Protein AF-A0A9C6TN41-F1 (afdb_monomer_lite)

Structure (mmCIF, N/CA/C/O backbone):
data_AF-A0A9C6TN41-F1
#
_entry.id   AF-A0A9C6TN41-F1
#
loop_
_atom_site.group_PDB
_atom_site.id
_atom_site.type_symbol
_atom_site.label_atom_id
_atom_site.label_alt_id
_atom_site.label_comp_id
_atom_site.label_asym_id
_atom_site.label_entity_id
_atom_site.label_seq_id
_atom_site.pdbx_PDB_ins_code
_atom_site.Cartn_x
_atom_site.Cartn_y
_atom_site.Cartn_z
_atom_site.occupancy
_atom_site.B_iso_or_equiv
_atom_site.auth_seq_id
_atom_site.auth_comp_id
_atom_site.auth_asym_id
_atom_site.auth_atom_id
_atom_site.pdbx_PDB_model_num
ATOM 1 N N . MET A 1 1 ? 11.529 36.919 5.080 1.00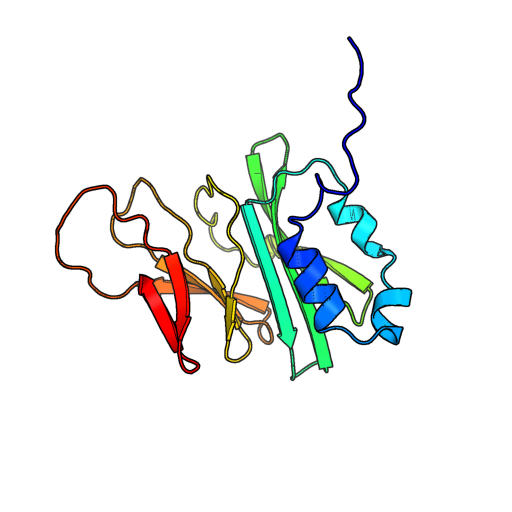 34.00 1 MET A N 1
ATOM 2 C CA . MET A 1 1 ? 11.191 35.914 4.049 1.00 34.00 1 MET A CA 1
ATOM 3 C C . MET A 1 1 ? 9.942 35.179 4.499 1.00 34.00 1 MET A C 1
ATOM 5 O O . MET A 1 1 ? 9.957 34.542 5.545 1.00 34.00 1 MET A O 1
ATOM 9 N N . GLU A 1 2 ? 8.845 35.388 3.779 1.00 31.34 2 GLU A N 1
ATOM 10 C CA . GLU A 1 2 ? 7.493 34.953 4.134 1.00 31.34 2 GLU A CA 1
ATOM 11 C C . GLU A 1 2 ? 7.351 33.425 4.089 1.00 31.34 2 GLU A C 1
ATOM 13 O O . GLU A 1 2 ? 7.720 32.771 3.111 1.00 31.34 2 GLU A O 1
ATOM 18 N N . LYS A 1 3 ? 6.789 32.840 5.153 1.00 37.97 3 LYS A N 1
ATOM 19 C CA . LYS A 1 3 ? 6.344 31.443 5.156 1.00 37.97 3 LYS A CA 1
ATOM 20 C C . LYS A 1 3 ? 5.061 31.359 4.336 1.00 37.97 3 LYS A C 1
ATOM 22 O O . LYS A 1 3 ? 3.983 31.655 4.840 1.00 37.97 3 LYS A O 1
ATOM 27 N N . LYS A 1 4 ? 5.182 30.950 3.073 1.00 35.56 4 LYS A N 1
ATOM 28 C CA . LYS A 1 4 ? 4.035 30.617 2.222 1.00 35.56 4 LYS A CA 1
ATOM 29 C C . LYS A 1 4 ? 3.264 29.467 2.878 1.00 35.56 4 LYS A C 1
ATOM 31 O O . LYS A 1 4 ? 3.784 28.358 3.004 1.00 35.56 4 LYS A O 1
ATOM 36 N N . GLN A 1 5 ? 2.061 29.762 3.356 1.00 38.69 5 GLN A N 1
ATOM 37 C CA . GLN A 1 5 ? 1.175 28.803 4.002 1.00 38.69 5 GLN A CA 1
ATOM 38 C C . GLN A 1 5 ? 0.710 27.799 2.943 1.00 38.69 5 GLN A C 1
ATOM 40 O O . GLN A 1 5 ? -0.033 28.147 2.027 1.00 38.69 5 GLN A O 1
ATOM 45 N N . LYS A 1 6 ? 1.258 26.582 3.012 1.00 39.19 6 LYS A N 1
ATOM 46 C CA . LYS A 1 6 ? 0.929 25.481 2.103 1.00 39.19 6 LYS A CA 1
ATOM 47 C C . LYS A 1 6 ? -0.508 25.031 2.340 1.00 39.19 6 LYS A C 1
ATOM 49 O O . LYS A 1 6 ? -0.962 24.964 3.482 1.00 39.19 6 LYS A O 1
ATOM 54 N N . ASN A 1 7 ? -1.219 24.808 1.246 1.00 35.12 7 ASN A N 1
ATOM 55 C CA . ASN A 1 7 ? -2.655 24.585 1.231 1.00 35.12 7 ASN A CA 1
ATOM 56 C C . ASN A 1 7 ? -2.954 23.102 1.510 1.00 35.12 7 ASN A C 1
ATOM 58 O O . ASN A 1 7 ? -2.093 22.245 1.331 1.00 35.12 7 ASN A O 1
ATOM 62 N N . ILE A 1 8 ? -4.185 22.785 1.916 1.00 39.09 8 ILE A N 1
ATOM 63 C CA . ILE A 1 8 ? -4.660 21.420 2.238 1.00 39.09 8 ILE A CA 1
ATOM 64 C C . ILE A 1 8 ? -4.340 20.376 1.141 1.00 39.09 8 ILE A C 1
ATOM 66 O O . ILE A 1 8 ? -4.186 19.195 1.441 1.00 39.09 8 ILE A O 1
ATOM 70 N N . GLY A 1 9 ? -4.198 20.805 -0.118 1.00 40.34 9 GLY A N 1
ATOM 71 C CA . GLY A 1 9 ? -3.834 19.953 -1.258 1.00 40.34 9 GLY A CA 1
ATOM 72 C C . GLY A 1 9 ? -2.349 19.577 -1.379 1.00 40.34 9 GLY A C 1
ATOM 73 O O . GLY A 1 9 ? -2.014 18.772 -2.239 1.00 40.34 9 GLY A O 1
ATOM 74 N N . ASP A 1 10 ? -1.459 20.110 -0.535 1.00 45.00 10 ASP A N 1
ATOM 75 C CA . ASP A 1 10 ? 0.003 19.907 -0.637 1.00 45.00 10 ASP A CA 1
ATOM 76 C C . ASP A 1 10 ? 0.519 18.676 0.139 1.00 45.00 10 ASP A C 1
ATOM 78 O O . ASP A 1 10 ? 1.723 18.470 0.289 1.00 45.00 10 ASP A O 1
ATOM 82 N N . ILE A 1 11 ? -0.406 17.892 0.682 1.00 53.25 11 ILE A N 1
ATOM 83 C CA . ILE A 1 11 ? -0.203 16.967 1.805 1.00 53.25 11 ILE A CA 1
ATOM 84 C C . ILE A 1 11 ? -0.515 15.526 1.407 1.00 53.25 11 ILE A C 1
ATOM 86 O O . ILE A 1 11 ? 0.109 14.570 1.845 1.00 53.25 11 ILE A O 1
ATOM 90 N N . LEU A 1 12 ? -1.500 15.375 0.540 1.00 57.91 12 LEU A N 1
ATOM 91 C CA . LEU A 1 12 ? -1.949 14.117 0.000 1.00 57.91 12 LEU A CA 1
ATOM 92 C C . LEU A 1 12 ? -2.316 14.398 -1.443 1.00 57.91 12 LEU A C 1
ATOM 94 O O . LEU A 1 12 ? -3.080 15.337 -1.688 1.00 57.91 12 LEU A O 1
ATOM 98 N N . PRO A 1 13 ? -1.820 13.611 -2.398 1.00 65.69 13 PRO A N 1
ATOM 99 C CA . PRO A 1 13 ? -2.253 13.784 -3.763 1.00 65.69 13 PRO A CA 1
ATOM 100 C C . PRO A 1 13 ? -3.764 13.517 -3.828 1.00 65.69 13 PRO A C 1
ATOM 102 O O . PRO A 1 13 ? -4.320 12.625 -3.177 1.00 65.69 13 PRO A O 1
ATOM 105 N N . HIS A 1 14 ? -4.447 14.429 -4.515 1.00 66.19 14 HIS A N 1
ATOM 106 C CA . HIS A 1 14 ? -5.900 14.582 -4.512 1.00 66.19 14 HIS A CA 1
ATOM 107 C C . HIS A 1 14 ? -6.643 13.289 -4.887 1.00 66.19 14 HIS A C 1
ATOM 109 O O . HIS A 1 14 ? -7.723 12.999 -4.375 1.00 66.19 14 HIS A O 1
ATOM 115 N N . ASP A 1 15 ? -6.036 12.479 -5.746 1.00 69.38 15 ASP A N 1
ATOM 116 C CA . ASP A 1 15 ? -6.528 11.178 -6.176 1.00 69.38 15 ASP A CA 1
ATOM 117 C C . ASP A 1 15 ? -6.623 10.163 -5.025 1.00 69.38 15 ASP A C 1
ATOM 119 O O . ASP A 1 15 ? -7.592 9.403 -4.968 1.00 69.38 15 ASP A O 1
ATOM 123 N N . LEU A 1 16 ? -5.682 10.170 -4.074 1.00 73.12 16 LEU A N 1
ATOM 124 C CA . LEU A 1 16 ? -5.732 9.289 -2.907 1.00 73.12 16 LEU A CA 1
ATOM 125 C C . LEU A 1 16 ? -6.864 9.694 -1.959 1.00 73.12 16 LEU A C 1
ATOM 127 O O . LEU A 1 16 ? -7.618 8.830 -1.509 1.00 73.12 16 LEU A O 1
ATOM 131 N N . ILE A 1 17 ? -7.036 10.998 -1.715 1.00 74.62 17 ILE A N 1
ATOM 132 C CA . ILE A 1 17 ? -8.162 11.515 -0.919 1.00 74.62 17 ILE A CA 1
ATOM 133 C C . ILE A 1 17 ? -9.478 11.095 -1.570 1.00 74.62 17 ILE A C 1
ATOM 135 O O . ILE A 1 17 ? -10.323 10.492 -0.912 1.00 74.62 17 ILE A O 1
ATOM 139 N N . HIS A 1 18 ? -9.633 11.338 -2.874 1.00 74.62 18 HIS A N 1
ATOM 140 C CA . HIS A 1 18 ? -10.828 10.938 -3.610 1.00 74.62 18 HIS A CA 1
ATOM 141 C C . HIS A 1 18 ? -11.092 9.432 -3.521 1.00 74.62 18 HIS A C 1
ATOM 143 O O . HIS A 1 18 ? -12.226 9.024 -3.276 1.00 74.62 18 HIS A O 1
ATOM 149 N N . ARG A 1 19 ? -10.064 8.587 -3.670 1.00 75.69 19 ARG A N 1
ATOM 150 C CA . ARG A 1 19 ? -10.206 7.125 -3.566 1.00 75.69 19 ARG A CA 1
ATOM 151 C C . ARG A 1 19 ? -10.644 6.673 -2.176 1.00 75.69 19 ARG A C 1
ATOM 153 O O . ARG A 1 19 ? -11.463 5.760 -2.089 1.00 75.69 19 ARG A O 1
ATOM 160 N N . ILE A 1 20 ? -10.126 7.299 -1.120 1.00 79.44 20 ILE A N 1
ATOM 161 C CA . ILE A 1 20 ? -10.538 7.025 0.261 1.00 79.44 20 ILE A CA 1
ATOM 162 C C . ILE A 1 20 ? -12.000 7.446 0.451 1.00 79.44 20 ILE A C 1
ATOM 164 O O . ILE A 1 20 ? -12.816 6.634 0.878 1.00 79.44 20 ILE A O 1
ATOM 168 N N . LEU A 1 21 ? -12.359 8.676 0.068 1.00 78.00 21 LEU A N 1
ATOM 169 C CA . LEU A 1 21 ? -13.715 9.209 0.239 1.00 78.00 21 LEU A CA 1
ATOM 170 C C . LEU A 1 21 ? -14.778 8.417 -0.538 1.00 78.00 21 LEU A C 1
ATOM 172 O O . LEU A 1 21 ? -15.891 8.256 -0.048 1.00 78.00 21 LEU A O 1
ATOM 176 N N . LEU A 1 22 ? -14.443 7.905 -1.726 1.00 80.25 22 LEU A N 1
ATOM 177 C CA . LEU A 1 22 ? -15.372 7.136 -2.562 1.00 80.25 22 LEU A CA 1
ATOM 178 C C . LEU A 1 22 ? -15.579 5.689 -2.096 1.00 80.25 22 LEU A C 1
ATOM 180 O O . LEU A 1 22 ? -16.594 5.087 -2.434 1.00 80.25 22 LEU A O 1
ATOM 184 N N . ARG A 1 23 ? -14.615 5.098 -1.380 1.00 78.00 23 ARG A N 1
ATOM 185 C CA . ARG A 1 23 ? -14.637 3.663 -1.033 1.00 78.00 23 ARG A CA 1
ATOM 186 C C . ARG A 1 23 ? -14.866 3.387 0.444 1.00 78.00 23 ARG A C 1
ATOM 188 O O . ARG A 1 23 ? -15.272 2.281 0.786 1.00 78.00 23 ARG A O 1
ATOM 195 N N . VAL A 1 24 ? -14.601 4.356 1.314 1.00 79.56 24 VAL A N 1
ATOM 196 C CA . VAL A 1 24 ? -14.746 4.191 2.760 1.00 79.56 24 VAL A CA 1
ATOM 197 C C . VAL A 1 24 ? -16.114 4.721 3.202 1.00 79.56 24 VAL A C 1
ATOM 199 O O . VAL A 1 24 ? -16.427 5.883 2.946 1.00 79.56 24 VAL A O 1
ATOM 202 N N . PRO A 1 25 ? -16.934 3.924 3.914 1.00 77.06 25 PRO A N 1
ATOM 203 C CA . PRO A 1 25 ? -18.204 4.396 4.458 1.00 77.06 25 PRO A CA 1
ATOM 204 C C . PRO A 1 25 ? -18.038 5.643 5.341 1.00 77.06 25 PRO A C 1
ATOM 206 O O . PRO A 1 25 ? -17.124 5.709 6.167 1.00 77.06 25 PRO A O 1
ATOM 209 N N . ALA A 1 26 ? -18.977 6.593 5.257 1.00 71.06 26 ALA A N 1
ATOM 210 C CA . ALA A 1 26 ? -18.921 7.867 5.991 1.00 71.06 26 ALA A CA 1
ATOM 211 C C . ALA A 1 26 ? -18.720 7.707 7.514 1.00 71.06 26 ALA A C 1
ATOM 213 O O . ALA A 1 26 ? -18.017 8.499 8.142 1.00 71.06 26 ALA A O 1
ATOM 214 N N . LYS A 1 27 ? -19.261 6.629 8.104 1.00 68.25 27 LYS A N 1
ATOM 215 C CA . LYS A 1 27 ? -19.078 6.272 9.524 1.00 68.25 27 LYS A CA 1
ATOM 216 C C . LYS A 1 27 ? -17.615 6.031 9.925 1.00 68.25 27 LYS A C 1
ATOM 218 O O . LYS A 1 27 ? -17.262 6.248 11.082 1.00 68.25 27 LYS A O 1
ATOM 223 N N . HIS A 1 28 ? -16.778 5.573 8.995 1.00 68.38 28 HIS A N 1
ATOM 224 C CA . HIS A 1 28 ? -15.345 5.369 9.211 1.00 68.38 28 HIS A CA 1
ATOM 225 C C . HIS A 1 28 ? -14.564 6.650 8.895 1.00 68.38 28 HIS A C 1
ATOM 227 O O . HIS A 1 28 ? -13.648 6.989 9.637 1.00 68.38 28 HIS A O 1
ATOM 233 N N . LEU A 1 29 ? -14.990 7.420 7.884 1.00 68.69 29 LEU A N 1
ATOM 234 C CA . LEU A 1 29 ? -14.402 8.725 7.549 1.00 68.69 29 LEU A CA 1
ATOM 235 C C . LEU A 1 29 ? -14.498 9.732 8.705 1.00 68.69 29 LEU A C 1
ATOM 237 O O . LEU A 1 29 ? -13.518 10.401 9.019 1.00 68.69 29 LEU A O 1
ATOM 241 N N . ALA A 1 30 ? -15.641 9.788 9.399 1.00 65.25 30 ALA A N 1
ATOM 242 C CA . ALA A 1 30 ? -15.858 10.689 10.537 1.00 65.25 30 ALA A CA 1
ATOM 243 C C . ALA A 1 30 ? -14.917 10.429 11.735 1.00 65.25 30 ALA A C 1
ATOM 245 O O . ALA A 1 30 ? -14.803 11.264 12.632 1.00 65.25 30 ALA A O 1
ATOM 246 N N . ARG A 1 31 ? -14.245 9.269 11.772 1.00 64.94 31 ARG A N 1
ATOM 247 C CA . ARG A 1 31 ? -13.316 8.876 12.843 1.00 64.94 31 ARG A CA 1
ATOM 248 C C . ARG A 1 31 ? -11.850 9.164 12.511 1.00 64.94 31 ARG A C 1
ATOM 250 O O . ARG A 1 31 ? -11.013 9.050 13.405 1.00 64.94 31 ARG A O 1
ATOM 257 N N . LEU A 1 32 ? -11.538 9.564 11.275 1.00 63.94 32 LEU A N 1
ATOM 258 C CA . LEU A 1 32 ? -10.168 9.771 10.805 1.00 63.94 32 LEU A CA 1
ATOM 259 C C . LEU A 1 32 ? -9.554 11.051 11.392 1.00 63.94 32 LEU A C 1
ATOM 261 O O . LEU A 1 32 ? -9.545 12.109 10.773 1.00 63.94 32 LEU A O 1
ATOM 265 N N . ARG A 1 33 ? -9.003 10.950 12.606 1.00 60.72 33 ARG A N 1
ATOM 266 C CA . ARG A 1 33 ? -8.232 12.033 13.258 1.00 60.72 33 ARG A CA 1
ATOM 267 C C . ARG A 1 33 ? -6.743 11.997 12.897 1.00 60.72 33 ARG A C 1
ATOM 269 O O . ARG A 1 33 ? -6.040 12.993 13.042 1.00 60.72 33 ARG A O 1
ATOM 276 N N . CYS A 1 34 ? -6.262 10.841 12.443 1.00 56.06 34 CYS A N 1
ATOM 277 C CA . CYS A 1 34 ? -4.852 10.546 12.180 1.00 56.06 34 CYS A CA 1
ATOM 278 C C . CYS A 1 34 ? -4.385 10.920 10.766 1.00 56.06 34 CYS A C 1
ATOM 280 O O . CYS A 1 34 ? -3.194 10.778 10.475 1.00 56.06 34 CYS A O 1
ATOM 282 N N . ILE A 1 35 ? -5.278 11.432 9.902 1.00 54.31 35 ILE A N 1
ATOM 283 C CA . ILE A 1 35 ? -4.849 11.983 8.611 1.00 54.31 35 ILE A CA 1
ATOM 284 C C . ILE A 1 35 ? -3.871 13.125 8.871 1.00 54.31 35 ILE A C 1
ATOM 286 O O . ILE A 1 35 ? -2.939 13.238 8.109 1.00 54.31 35 ILE A O 1
ATOM 290 N N . SER A 1 36 ? -3.963 13.865 9.984 1.00 52.59 36 SER A N 1
ATOM 291 C CA . SER A 1 36 ? -3.045 14.962 10.349 1.00 52.59 36 SER A CA 1
ATOM 292 C C . SER A 1 36 ? -1.541 14.641 10.268 1.00 52.59 36 SER A C 1
ATOM 294 O O . SER A 1 36 ? -0.755 15.555 10.041 1.00 52.59 36 SER A O 1
ATOM 296 N N . LYS A 1 37 ? -1.107 13.373 10.381 1.00 49.62 37 LYS A N 1
ATOM 297 C CA . LYS A 1 37 ? 0.300 12.993 10.126 1.00 49.62 37 LYS A CA 1
ATOM 298 C C . LYS A 1 37 ? 0.683 13.011 8.646 1.00 49.62 37 LYS A C 1
ATOM 300 O O . LYS A 1 37 ? 1.837 13.279 8.337 1.00 49.62 37 LYS A O 1
ATOM 305 N N . LEU A 1 38 ? -0.265 12.811 7.733 1.00 52.38 38 LEU A N 1
ATOM 306 C CA . LEU A 1 38 ? -0.023 13.040 6.304 1.00 52.38 38 LEU A CA 1
ATOM 307 C C . LEU A 1 38 ? 0.206 14.507 6.003 1.00 52.38 38 LEU A C 1
ATOM 309 O O . LEU A 1 38 ? 0.815 14.824 4.995 1.00 52.38 38 LEU A O 1
ATOM 313 N N . TRP A 1 39 ? -0.232 15.391 6.901 1.00 51.25 39 TRP A N 1
ATOM 314 C CA . TRP A 1 39 ? -0.233 16.834 6.712 1.00 51.25 39 TRP A CA 1
ATOM 315 C C . TRP A 1 39 ? 1.134 17.455 7.003 1.00 51.25 39 TRP A C 1
ATOM 317 O O . TRP A 1 39 ? 1.299 18.674 6.963 1.00 51.25 39 TRP A O 1
ATOM 327 N N . LEU A 1 40 ? 2.124 16.605 7.285 1.00 53.31 40 LEU A N 1
ATOM 328 C CA . LEU A 1 40 ? 3.515 16.983 7.418 1.00 53.31 40 LEU A CA 1
ATOM 329 C C . LEU A 1 40 ? 4.128 17.243 6.032 1.00 53.31 40 LEU A C 1
ATOM 331 O O . LEU A 1 40 ? 3.763 16.593 5.057 1.00 53.31 40 LEU A O 1
ATOM 335 N N . PRO A 1 41 ? 5.093 18.172 5.924 1.00 52.94 41 PRO A N 1
ATOM 336 C CA . PRO A 1 41 ? 5.751 18.535 4.669 1.00 52.94 41 PRO A CA 1
ATOM 337 C C . PRO A 1 41 ? 6.756 17.466 4.191 1.00 52.94 41 PRO A C 1
ATOM 339 O O . PRO A 1 41 ? 7.859 17.807 3.761 1.00 52.94 41 PRO A O 1
ATOM 342 N N . CYS A 1 42 ? 6.403 16.184 4.281 1.00 56.59 42 CYS A N 1
ATOM 343 C CA . CYS A 1 42 ? 7.201 15.076 3.776 1.00 56.59 42 CYS A CA 1
ATOM 344 C C . CYS A 1 42 ? 6.813 14.813 2.318 1.00 56.59 42 CYS A C 1
ATOM 346 O O . CYS A 1 42 ? 5.635 14.705 1.981 1.00 56.59 42 CYS A O 1
ATOM 348 N N . LYS A 1 43 ? 7.802 14.732 1.424 1.00 67.12 43 LYS A N 1
ATOM 349 C CA . LYS A 1 43 ? 7.546 14.348 0.033 1.00 67.12 43 LYS A CA 1
ATOM 350 C C . LYS A 1 43 ? 7.278 12.844 -0.013 1.00 67.12 43 LYS A C 1
ATOM 352 O O . LYS A 1 43 ? 8.188 12.047 0.221 1.00 67.12 43 LYS A O 1
ATOM 357 N N . PHE A 1 44 ? 6.030 12.481 -0.292 1.00 71.00 44 PHE A N 1
ATOM 358 C CA . PHE A 1 44 ? 5.635 11.097 -0.534 1.00 71.00 44 PHE A CA 1
ATOM 359 C C . PHE A 1 44 ? 6.137 10.633 -1.887 1.00 71.00 44 PHE A C 1
ATOM 361 O O . PHE A 1 44 ? 5.917 11.298 -2.887 1.00 71.00 44 PHE A O 1
ATOM 368 N N . HIS A 1 45 ? 6.743 9.460 -1.903 1.00 76.94 45 HIS A N 1
ATOM 369 C CA . HIS A 1 45 ? 7.294 8.828 -3.093 1.00 76.94 45 HIS A CA 1
ATOM 370 C C . HIS A 1 45 ? 6.378 7.741 -3.640 1.00 76.94 45 HIS A C 1
ATOM 372 O O . HIS A 1 45 ? 6.193 7.603 -4.844 1.00 76.94 45 HIS A O 1
ATOM 378 N N . LEU A 1 46 ? 5.754 6.986 -2.742 1.00 82.31 46 LEU A N 1
ATOM 379 C CA . LEU A 1 46 ? 4.744 5.995 -3.074 1.00 82.31 46 LEU A CA 1
ATOM 380 C C . LEU A 1 46 ? 3.570 6.179 -2.138 1.00 82.31 46 LEU A C 1
ATOM 382 O O . LEU A 1 46 ? 3.746 6.464 -0.955 1.00 82.31 46 LEU A O 1
ATOM 386 N N . TYR A 1 47 ? 2.374 5.957 -2.649 1.00 87.44 47 TYR A N 1
ATOM 387 C CA . TYR A 1 47 ? 1.209 5.816 -1.798 1.00 87.44 47 TYR A CA 1
ATOM 388 C C . TYR A 1 47 ? 0.208 4.873 -2.438 1.00 87.44 47 TYR A C 1
ATOM 390 O O . TYR A 1 47 ? 0.183 4.691 -3.654 1.00 87.44 47 TYR A O 1
ATOM 398 N N . GLY A 1 48 ? -0.628 4.250 -1.626 1.00 90.00 48 GLY A N 1
ATOM 399 C CA . GLY A 1 48 ? -1.642 3.335 -2.109 1.00 90.00 48 GLY A CA 1
ATOM 400 C C . GLY A 1 48 ? -2.728 3.108 -1.081 1.00 90.00 48 GLY A C 1
ATOM 401 O O . GLY A 1 48 ? -2.539 3.339 0.109 1.00 90.00 48 GLY A O 1
ATOM 402 N N . PHE A 1 49 ? -3.878 2.659 -1.562 1.00 91.69 49 PHE A N 1
ATOM 403 C CA . PHE A 1 49 ? -5.047 2.395 -0.740 1.00 91.69 49 PHE A CA 1
ATOM 404 C C . PHE A 1 49 ? -5.686 1.083 -1.162 1.00 91.69 49 PHE A C 1
ATOM 406 O O . PHE A 1 49 ? -5.912 0.873 -2.355 1.00 91.69 49 PHE A O 1
ATOM 413 N N . GLY A 1 50 ? -6.009 0.235 -0.191 1.00 93.50 50 GLY A N 1
ATOM 414 C CA . GLY A 1 50 ? -6.628 -1.059 -0.437 1.00 93.50 50 GLY A CA 1
ATOM 415 C C . GLY A 1 50 ? -7.408 -1.578 0.763 1.00 93.50 50 GLY A C 1
ATOM 416 O O . GLY A 1 50 ? -7.364 -1.003 1.850 1.00 93.50 50 GLY A O 1
ATOM 417 N N . TYR A 1 51 ? -8.138 -2.664 0.537 1.00 93.25 51 TYR A N 1
ATOM 418 C CA . TYR A 1 51 ? -8.947 -3.333 1.550 1.00 93.25 51 TYR A CA 1
ATOM 419 C C . TYR A 1 51 ? -8.325 -4.687 1.908 1.00 93.25 51 TYR A C 1
ATOM 421 O O . TYR A 1 51 ? -8.109 -5.526 1.033 1.00 93.25 51 TYR A O 1
ATOM 429 N N . ASP A 1 52 ? -8.043 -4.885 3.191 1.00 95.00 52 ASP A N 1
ATOM 430 C CA . ASP A 1 52 ? -7.645 -6.154 3.788 1.00 95.00 52 ASP A CA 1
ATOM 431 C C . ASP A 1 52 ? -8.892 -6.896 4.283 1.00 95.00 52 ASP A C 1
ATOM 433 O O . ASP A 1 52 ? -9.391 -6.667 5.387 1.00 95.00 52 ASP A O 1
ATOM 437 N N . ALA A 1 53 ? -9.378 -7.825 3.461 1.00 93.12 53 ALA A N 1
ATOM 438 C CA . ALA A 1 53 ? -10.539 -8.644 3.790 1.00 93.12 53 ALA A CA 1
ATOM 439 C C . ALA A 1 53 ? -10.314 -9.571 4.997 1.00 93.12 53 ALA A C 1
ATOM 441 O O . ALA A 1 53 ? -11.283 -9.959 5.642 1.00 93.12 53 ALA A O 1
ATOM 442 N N . SER A 1 54 ? -9.063 -9.924 5.325 1.00 94.94 54 SER A N 1
ATOM 443 C CA . SER A 1 54 ? -8.766 -10.806 6.464 1.00 94.94 54 SER A CA 1
ATOM 444 C C . SER A 1 54 ? -8.981 -10.121 7.815 1.00 94.94 54 SER A C 1
ATOM 446 O O . SER A 1 54 ? -9.222 -10.784 8.821 1.00 94.94 54 SER A O 1
ATOM 448 N N . GLN A 1 55 ? -8.900 -8.790 7.825 1.00 92.56 55 GLN A N 1
ATOM 449 C CA . GLN A 1 55 ? -9.021 -7.955 9.013 1.00 92.56 55 GLN A CA 1
ATOM 450 C C . GLN A 1 55 ? -10.238 -7.020 8.956 1.00 92.56 55 GLN A C 1
ATOM 452 O O . GLN A 1 55 ? -10.442 -6.267 9.907 1.00 92.56 55 GLN A O 1
ATOM 457 N N . ASP A 1 56 ? -11.037 -7.056 7.882 1.00 91.69 56 ASP A N 1
ATOM 458 C CA . ASP A 1 56 ? -12.101 -6.072 7.617 1.00 91.69 56 ASP A CA 1
ATOM 459 C C . ASP A 1 56 ? -11.587 -4.636 7.829 1.00 91.69 56 ASP A C 1
ATOM 461 O O . ASP A 1 56 ? -12.092 -3.856 8.641 1.00 91.69 56 ASP A O 1
ATOM 465 N N . ASP A 1 57 ? -10.471 -4.323 7.167 1.00 91.00 57 ASP A N 1
ATOM 466 C CA . ASP A 1 57 ? -9.754 -3.070 7.374 1.00 91.00 57 ASP A CA 1
ATOM 467 C C . ASP A 1 57 ? -9.337 -2.439 6.052 1.00 91.00 57 ASP A C 1
ATOM 469 O O . ASP A 1 57 ? -8.919 -3.107 5.110 1.00 91.00 57 ASP A O 1
ATOM 473 N N . TYR A 1 58 ? -9.411 -1.118 5.998 1.00 90.75 58 TYR A N 1
ATOM 474 C CA . TYR A 1 58 ? -8.851 -0.358 4.897 1.00 90.75 58 TYR A CA 1
ATOM 475 C C . TYR A 1 58 ? -7.479 0.144 5.303 1.00 90.75 58 TYR A C 1
ATOM 477 O O . TYR A 1 58 ? -7.315 0.730 6.374 1.00 90.75 58 TYR A O 1
ATOM 485 N N . LEU A 1 59 ? -6.503 -0.051 4.425 1.00 91.88 59 LEU A N 1
ATOM 486 C CA . LEU A 1 59 ? -5.138 0.379 4.663 1.00 91.88 59 LEU A CA 1
ATOM 487 C C . LEU A 1 59 ? -4.740 1.459 3.669 1.00 91.88 59 LEU A C 1
ATOM 489 O O . LEU A 1 59 ? -5.004 1.348 2.469 1.00 91.88 59 LEU A O 1
ATOM 493 N N . VAL A 1 60 ? -4.059 2.482 4.176 1.00 90.00 60 VAL A N 1
ATOM 494 C CA . VAL A 1 60 ? -3.313 3.440 3.356 1.00 90.00 60 VAL A CA 1
ATOM 495 C C . VAL A 1 60 ? -1.838 3.167 3.578 1.00 90.00 60 VAL A C 1
ATOM 497 O O . VAL A 1 60 ? -1.380 3.240 4.708 1.00 90.00 60 VAL A O 1
ATOM 500 N N . VAL A 1 61 ? -1.098 2.859 2.524 1.00 90.00 61 VAL A N 1
ATOM 501 C CA . VAL A 1 61 ? 0.348 2.614 2.580 1.00 90.00 61 VAL A CA 1
ATOM 502 C C . VAL A 1 61 ? 1.047 3.816 1.976 1.00 90.00 61 VAL A C 1
ATOM 504 O O . VAL A 1 61 ? 0.623 4.284 0.920 1.00 90.00 61 VAL A O 1
ATOM 507 N N . VAL A 1 62 ? 2.092 4.322 2.624 1.00 86.25 62 VAL A N 1
ATOM 508 C CA . VAL A 1 62 ? 2.859 5.483 2.162 1.00 86.25 62 VAL A CA 1
ATOM 509 C C . VAL A 1 62 ? 4.351 5.245 2.337 1.00 86.25 62 VAL A C 1
ATOM 511 O O . VAL A 1 62 ? 4.793 4.786 3.386 1.00 86.25 62 VAL A O 1
ATOM 514 N N . ALA A 1 63 ? 5.129 5.598 1.320 1.00 83.94 63 ALA A N 1
ATOM 515 C CA . ALA A 1 63 ? 6.576 5.702 1.405 1.00 83.94 63 ALA A CA 1
ATOM 516 C C . ALA A 1 63 ? 6.987 7.171 1.307 1.00 83.94 63 ALA A C 1
ATOM 518 O O . ALA A 1 63 ? 6.499 7.904 0.441 1.00 83.94 63 ALA A O 1
ATOM 519 N N . TRP A 1 64 ? 7.893 7.603 2.172 1.00 81.00 64 TRP A N 1
ATOM 520 C CA . TRP A 1 64 ? 8.373 8.982 2.257 1.00 81.00 64 TRP A CA 1
ATOM 521 C C . TRP A 1 64 ? 9.848 8.998 2.660 1.00 81.00 64 TRP A C 1
ATOM 523 O O . TRP A 1 64 ? 10.426 7.946 2.91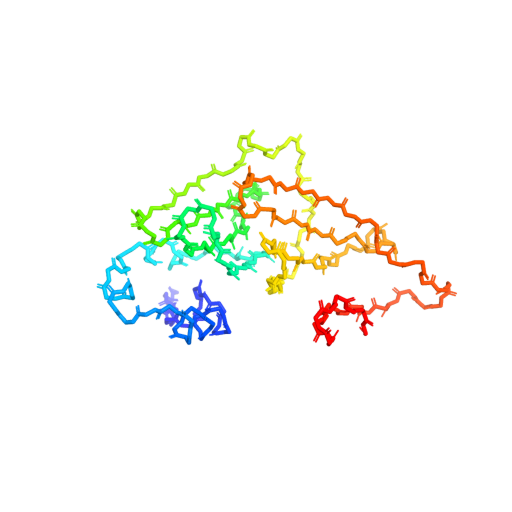6 1.00 81.00 64 TRP A O 1
ATOM 533 N N . HIS A 1 65 ? 10.480 10.171 2.663 1.00 77.56 65 HIS A N 1
ATOM 534 C CA . HIS A 1 65 ? 11.824 10.324 3.217 1.00 77.56 65 HIS A CA 1
ATOM 535 C C . HIS A 1 65 ? 11.899 11.468 4.220 1.00 77.56 65 HIS A C 1
ATOM 537 O O . HIS A 1 65 ? 11.179 12.465 4.087 1.00 77.56 65 HIS A O 1
ATOM 543 N N . ASP A 1 66 ? 12.762 11.313 5.220 1.00 78.12 66 ASP A N 1
ATOM 544 C CA . ASP A 1 66 ? 13.091 12.372 6.168 1.00 78.12 66 ASP A CA 1
ATOM 545 C C . ASP A 1 66 ? 14.051 13.413 5.551 1.00 78.12 66 ASP A C 1
ATOM 547 O O . ASP A 1 66 ? 14.393 13.375 4.367 1.00 78.12 66 ASP A O 1
ATOM 551 N N . LYS A 1 67 ? 14.478 14.393 6.354 1.00 76.94 67 LYS A N 1
ATOM 552 C CA . LYS A 1 67 ? 15.411 15.442 5.901 1.00 76.94 67 LYS A CA 1
ATOM 553 C C . LYS A 1 67 ? 16.814 14.913 5.598 1.00 76.94 67 LYS A C 1
ATOM 555 O O . LYS A 1 67 ? 17.549 15.577 4.870 1.00 76.94 67 LYS A O 1
ATOM 560 N N . ASP A 1 68 ? 17.148 13.751 6.143 1.00 81.12 68 ASP A N 1
ATOM 561 C CA . ASP A 1 68 ? 18.430 13.074 5.988 1.00 81.12 68 ASP A CA 1
ATOM 562 C C . ASP A 1 68 ? 18.392 12.070 4.817 1.00 81.12 68 ASP A C 1
ATOM 564 O O . ASP A 1 68 ? 19.369 11.369 4.560 1.00 81.12 68 ASP A O 1
ATOM 568 N N . TYR A 1 69 ? 17.291 12.054 4.050 1.00 75.19 69 TYR A N 1
ATOM 569 C CA . TYR A 1 69 ? 17.033 11.159 2.921 1.00 75.19 69 TYR A CA 1
ATOM 570 C C . TYR A 1 69 ? 16.938 9.673 3.301 1.00 75.19 69 TYR A C 1
ATOM 572 O O . TYR A 1 69 ? 17.106 8.802 2.439 1.00 75.19 69 TYR A O 1
ATOM 580 N N . HIS A 1 70 ? 16.605 9.361 4.555 1.00 78.19 70 HIS A N 1
ATOM 581 C CA . HIS A 1 70 ? 16.209 8.008 4.927 1.00 78.19 70 HIS A CA 1
ATOM 582 C C . HIS A 1 70 ? 14.799 7.730 4.430 1.00 78.19 70 HIS A C 1
ATOM 584 O O . HIS A 1 70 ? 13.889 8.529 4.634 1.00 78.19 70 HIS A O 1
ATOM 590 N N . TYR A 1 71 ? 14.626 6.595 3.759 1.00 79.00 71 TYR A N 1
ATOM 591 C CA . TYR A 1 71 ? 13.328 6.164 3.262 1.00 79.00 71 TYR A CA 1
ATOM 592 C C . TYR A 1 71 ? 12.571 5.430 4.356 1.00 79.00 71 TYR A C 1
ATOM 594 O O . TYR A 1 71 ? 13.087 4.469 4.925 1.00 79.00 71 TYR A O 1
ATOM 602 N N . HIS A 1 72 ? 11.333 5.851 4.562 1.00 82.56 72 HIS A N 1
ATOM 603 C CA . HIS A 1 72 ? 10.398 5.261 5.499 1.00 82.56 72 HIS A CA 1
ATOM 604 C C . HIS A 1 72 ? 9.203 4.684 4.752 1.00 82.56 72 HIS A C 1
ATOM 606 O O . HIS A 1 72 ? 8.756 5.248 3.745 1.00 82.56 72 HIS A O 1
ATOM 612 N N . LEU A 1 73 ? 8.671 3.576 5.254 1.00 84.75 73 LEU A N 1
ATOM 613 C CA . LEU A 1 73 ? 7.414 2.997 4.808 1.00 84.75 73 LEU A CA 1
ATOM 614 C C . LEU A 1 73 ? 6.494 2.853 6.011 1.00 84.75 73 LEU A C 1
ATOM 616 O O . LEU A 1 73 ? 6.808 2.152 6.966 1.00 84.75 73 LEU A O 1
ATOM 620 N N . ASP A 1 74 ? 5.321 3.459 5.922 1.00 87.06 74 ASP A N 1
ATOM 621 C CA . ASP A 1 74 ? 4.295 3.333 6.941 1.00 87.06 74 ASP A CA 1
ATOM 622 C C . ASP A 1 74 ? 2.988 2.865 6.308 1.00 87.06 74 ASP A C 1
ATOM 624 O O . ASP A 1 74 ? 2.715 3.093 5.124 1.00 87.06 74 ASP A O 1
ATOM 628 N N . TYR A 1 75 ? 2.129 2.264 7.124 1.00 89.44 75 TYR A N 1
ATOM 629 C CA . TYR A 1 75 ? 0.725 2.121 6.776 1.00 89.44 75 TYR A CA 1
ATOM 630 C C . TYR A 1 75 ? -0.186 2.636 7.882 1.00 89.44 75 TYR A C 1
ATOM 632 O O . TYR A 1 75 ? 0.122 2.573 9.071 1.00 89.44 75 TYR A O 1
ATOM 640 N N . LEU A 1 76 ? -1.344 3.130 7.473 1.00 87.00 76 LEU A N 1
ATOM 641 C CA . LEU A 1 76 ? -2.449 3.489 8.337 1.00 87.00 76 LEU A CA 1
ATOM 642 C C . LEU A 1 76 ? -3.510 2.411 8.261 1.00 87.00 76 LEU A C 1
ATOM 644 O O . LEU A 1 76 ? -4.053 2.154 7.189 1.00 87.00 76 LEU A O 1
ATOM 648 N N . SER A 1 77 ? -3.843 1.850 9.417 1.00 89.19 77 SER A N 1
ATOM 649 C CA . SER A 1 77 ? -5.080 1.101 9.608 1.00 89.19 77 SER A CA 1
ATOM 650 C C . SER A 1 77 ? -6.221 2.079 9.869 1.00 89.19 77 SER A C 1
ATOM 652 O O . SER A 1 77 ? -6.174 2.856 10.827 1.00 89.19 77 SER A O 1
ATOM 654 N N . LEU A 1 78 ? -7.260 2.054 9.032 1.00 85.69 78 LEU A N 1
ATOM 655 C CA . LEU A 1 78 ? -8.441 2.896 9.232 1.00 85.69 78 LEU A CA 1
ATOM 656 C C . LEU A 1 78 ? -9.307 2.369 10.381 1.00 85.69 78 LEU A C 1
ATOM 658 O O . LEU A 1 78 ? -9.907 3.163 11.104 1.00 85.69 78 LEU A O 1
ATOM 662 N N . ARG A 1 79 ? -9.333 1.048 10.590 1.00 86.50 79 ARG A N 1
ATOM 663 C CA . ARG A 1 79 ? -10.034 0.397 11.702 1.00 86.50 79 ARG A CA 1
ATOM 664 C C . ARG A 1 79 ? -9.485 0.831 13.060 1.00 86.50 79 ARG A C 1
ATOM 666 O O . ARG A 1 79 ? -10.269 1.170 13.944 1.00 86.50 79 ARG A O 1
ATOM 673 N N . THR A 1 80 ? -8.160 0.849 13.231 1.00 86.31 80 THR A N 1
ATOM 674 C CA . THR A 1 80 ? -7.514 1.267 14.494 1.00 86.31 80 THR A CA 1
ATOM 675 C C . THR A 1 80 ? -7.130 2.746 14.515 1.00 86.31 80 THR A C 1
ATOM 677 O O . THR A 1 80 ? -6.682 3.252 15.545 1.00 86.31 80 THR A O 1
ATOM 680 N N . ASN A 1 81 ? -7.308 3.453 13.393 1.00 82.69 81 ASN A N 1
ATOM 681 C CA . ASN A 1 81 ? -6.985 4.870 13.231 1.00 82.69 81 ASN A CA 1
ATOM 682 C C . ASN A 1 81 ? -5.530 5.188 13.644 1.00 82.69 81 ASN A C 1
ATOM 684 O O . ASN A 1 81 ? -5.260 6.218 14.265 1.00 82.69 81 ASN A O 1
ATOM 688 N N . SER A 1 82 ? -4.602 4.279 13.330 1.00 82.94 82 SER A N 1
ATOM 689 C CA . SER A 1 82 ? -3.217 4.317 13.808 1.00 82.94 82 SER A CA 1
ATOM 690 C C . SER A 1 82 ? -2.206 4.065 12.693 1.00 82.94 82 SER A C 1
ATOM 692 O O . SER A 1 82 ? -2.389 3.184 11.852 1.00 82.94 82 SER A O 1
ATOM 694 N N . TRP A 1 83 ? -1.127 4.849 12.722 1.00 86.88 83 TRP A N 1
ATOM 695 C CA . TRP A 1 83 ? 0.040 4.701 11.853 1.00 86.88 83 TRP A CA 1
ATOM 696 C C . TRP A 1 83 ? 0.994 3.658 12.418 1.00 86.88 83 TRP A C 1
ATOM 698 O O . TRP A 1 83 ? 1.320 3.712 13.605 1.00 86.88 83 TRP A O 1
ATOM 708 N N . ILE A 1 84 ? 1.452 2.751 11.564 1.00 88.19 84 ILE A N 1
ATOM 709 C CA . ILE A 1 84 ? 2.389 1.686 11.904 1.00 88.19 84 ILE A CA 1
ATOM 710 C C . ILE A 1 84 ? 3.565 1.761 10.936 1.00 88.19 84 ILE A C 1
ATOM 712 O O . ILE A 1 84 ? 3.375 1.783 9.719 1.00 88.19 84 ILE A O 1
ATOM 716 N N . ASN A 1 85 ? 4.768 1.796 11.503 1.00 87.06 85 ASN A N 1
ATOM 717 C CA . ASN A 1 85 ? 6.015 1.835 10.757 1.00 87.06 85 ASN A CA 1
ATOM 718 C C . ASN A 1 85 ? 6.440 0.431 10.320 1.00 87.06 85 ASN A C 1
ATOM 720 O O . ASN A 1 85 ? 6.362 -0.522 11.098 1.00 87.06 85 ASN A O 1
ATOM 724 N N . LEU A 1 86 ? 6.865 0.316 9.064 1.00 84.81 86 LEU A N 1
ATOM 725 C CA . LEU A 1 86 ? 7.289 -0.927 8.424 1.00 84.81 86 LEU A CA 1
ATOM 726 C C . LEU A 1 86 ? 8.793 -0.963 8.142 1.00 84.81 86 LEU A C 1
ATOM 728 O O . LEU A 1 86 ? 9.256 -1.912 7.513 1.00 84.81 86 LEU A O 1
ATOM 732 N N . ASP A 1 87 ? 9.576 0.006 8.616 1.00 79.88 87 ASP A N 1
ATOM 733 C CA . ASP A 1 87 ? 11.007 0.080 8.298 1.00 79.88 87 ASP A CA 1
ATOM 734 C C . ASP A 1 87 ? 11.760 -1.149 8.801 1.00 79.88 87 ASP A C 1
ATOM 736 O O . ASP A 1 87 ? 12.619 -1.681 8.105 1.00 79.88 87 ASP A O 1
ATOM 740 N N . ALA A 1 88 ? 11.372 -1.677 9.966 1.00 72.19 88 ALA A N 1
ATOM 741 C CA . ALA A 1 88 ? 11.936 -2.915 10.503 1.00 72.19 88 ALA A CA 1
ATOM 742 C C . ALA A 1 88 ? 11.672 -4.143 9.607 1.00 72.19 88 ALA A C 1
ATOM 744 O O . ALA A 1 88 ? 12.441 -5.101 9.633 1.00 72.19 88 ALA A O 1
ATOM 745 N N . ALA A 1 89 ? 10.597 -4.124 8.811 1.00 65.56 89 ALA A N 1
ATOM 746 C CA . ALA A 1 89 ? 10.273 -5.184 7.857 1.00 65.56 89 ALA A CA 1
ATOM 747 C C . ALA A 1 89 ? 10.979 -4.991 6.500 1.00 65.56 89 ALA A C 1
ATOM 749 O O . ALA A 1 89 ? 11.095 -5.938 5.714 1.00 65.56 89 ALA A O 1
ATOM 750 N N . LEU A 1 90 ? 11.488 -3.787 6.216 1.00 66.12 90 LEU A N 1
ATOM 751 C CA . LEU A 1 90 ? 12.256 -3.495 5.013 1.00 66.12 90 LEU A CA 1
ATOM 752 C C . LEU A 1 90 ? 13.694 -3.992 5.169 1.00 66.12 90 LEU A C 1
ATOM 754 O O . LEU A 1 90 ? 14.603 -3.273 5.564 1.00 66.12 90 LEU A O 1
ATOM 758 N N . THR A 1 91 ? 13.928 -5.242 4.778 1.00 54.09 91 THR A N 1
ATOM 759 C CA . THR A 1 91 ? 15.271 -5.851 4.794 1.00 54.09 91 THR A CA 1
ATOM 760 C C . THR A 1 91 ? 16.273 -5.181 3.843 1.00 54.09 91 THR A C 1
ATOM 762 O O . THR A 1 91 ? 17.475 -5.425 3.953 1.00 54.09 91 THR A O 1
ATOM 765 N N . LYS A 1 92 ? 15.815 -4.347 2.896 1.00 56.59 92 LYS A N 1
ATOM 766 C CA . LYS A 1 92 ? 16.664 -3.592 1.961 1.00 56.59 92 LYS A CA 1
ATOM 767 C C . LYS A 1 92 ? 16.071 -2.212 1.663 1.00 56.59 92 LYS A C 1
ATOM 769 O O . LYS A 1 92 ? 14.848 -2.110 1.532 1.00 56.59 92 LYS A O 1
ATOM 774 N N . PRO A 1 93 ? 16.913 -1.179 1.452 1.00 55.88 93 PRO A N 1
ATOM 775 C CA . PRO A 1 93 ? 16.444 0.112 0.973 1.00 55.88 93 PRO A CA 1
ATOM 776 C C . PRO A 1 93 ? 15.729 -0.087 -0.360 1.00 55.88 93 PRO A C 1
ATOM 778 O O . PRO A 1 93 ? 16.215 -0.768 -1.268 1.00 55.88 93 PRO A O 1
ATOM 781 N N . LEU A 1 94 ? 14.536 0.486 -0.453 1.00 57.91 94 LEU A N 1
ATOM 782 C CA . LEU A 1 94 ? 13.559 0.169 -1.486 1.00 57.91 94 LEU A CA 1
ATOM 783 C C . LEU A 1 94 ? 13.974 0.552 -2.919 1.00 57.91 94 LEU A C 1
ATOM 785 O O . LEU A 1 94 ? 13.348 0.102 -3.885 1.00 57.91 94 LEU A O 1
ATOM 789 N N . GLY A 1 95 ? 15.095 1.253 -3.058 1.00 57.28 95 GLY A N 1
ATOM 790 C CA . GLY A 1 95 ? 15.501 1.960 -4.261 1.00 57.28 95 GLY A CA 1
ATOM 791 C C . GLY A 1 95 ? 15.133 3.435 -4.131 1.00 57.28 95 GLY A C 1
ATOM 792 O O . GLY 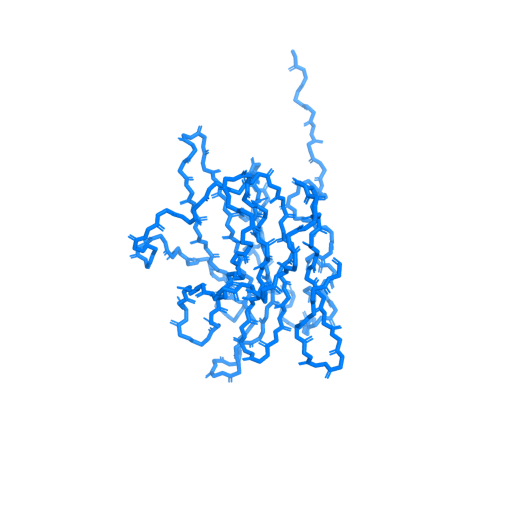A 1 95 ? 14.274 3.803 -3.335 1.00 57.28 95 GLY A O 1
ATOM 793 N N . VAL A 1 96 ? 15.826 4.285 -4.885 1.00 55.31 96 VAL A N 1
ATOM 794 C CA . VAL A 1 96 ? 15.507 5.713 -4.955 1.00 55.31 96 VAL A CA 1
ATOM 795 C C . VAL A 1 96 ? 14.197 5.857 -5.719 1.00 55.31 96 VAL A C 1
ATOM 797 O O . VAL A 1 96 ? 14.092 5.400 -6.857 1.00 55.31 96 VAL A O 1
ATOM 800 N N . PHE A 1 97 ? 13.206 6.474 -5.089 1.00 62.38 97 PHE A N 1
ATOM 801 C CA . PHE A 1 97 ? 11.977 6.882 -5.750 1.00 62.38 97 PHE A CA 1
ATOM 802 C C . PHE A 1 97 ? 12.112 8.360 -6.097 1.00 62.38 97 PHE A C 1
ATOM 804 O O . PHE A 1 97 ? 12.296 9.187 -5.212 1.00 62.38 97 PHE A O 1
ATOM 811 N N . GLU A 1 98 ? 12.093 8.697 -7.382 1.00 54.59 98 GLU A N 1
ATOM 812 C CA . GLU A 1 98 ? 12.265 10.092 -7.819 1.00 54.59 98 GLU A CA 1
ATOM 813 C C . GLU A 1 98 ? 10.925 10.805 -8.071 1.00 54.59 98 GLU A C 1
ATOM 815 O O . GLU A 1 98 ? 10.882 12.031 -8.151 1.00 54.59 98 GLU A O 1
ATOM 820 N N . ILE A 1 99 ? 9.826 10.051 -8.187 1.00 62.41 99 ILE A N 1
ATOM 821 C CA . ILE A 1 99 ? 8.492 10.545 -8.566 1.00 62.41 99 ILE A CA 1
ATOM 822 C C . ILE A 1 99 ? 7.439 9.923 -7.640 1.00 62.41 99 ILE A C 1
ATOM 824 O O . ILE A 1 99 ? 7.629 8.816 -7.141 1.00 62.41 99 ILE A O 1
ATOM 828 N N . ASN A 1 100 ? 6.323 10.628 -7.439 1.00 66.69 100 ASN A N 1
ATOM 829 C CA . ASN A 1 100 ? 5.173 10.163 -6.666 1.00 66.69 100 ASN A CA 1
ATOM 830 C C . ASN A 1 100 ? 4.361 9.134 -7.479 1.00 66.69 100 ASN A C 1
ATOM 832 O O . ASN A 1 100 ? 3.704 9.517 -8.449 1.00 66.69 100 ASN A O 1
ATOM 836 N N . TYR A 1 101 ? 4.331 7.861 -7.072 1.00 75.94 101 TYR A N 1
ATOM 837 C CA . TYR A 1 101 ? 3.508 6.836 -7.738 1.00 75.94 101 TYR A CA 1
ATOM 838 C C . TYR A 1 101 ? 2.249 6.486 -6.945 1.00 75.94 101 TYR A C 1
ATOM 840 O O . TYR A 1 101 ? 2.317 6.098 -5.774 1.00 75.94 101 TYR A O 1
ATOM 848 N N . CYS A 1 102 ? 1.103 6.547 -7.630 1.00 83.31 102 CYS A N 1
ATOM 849 C CA . CYS A 1 102 ? -0.172 6.048 -7.126 1.00 83.31 102 CYS A CA 1
ATOM 850 C C . CYS A 1 102 ? -0.261 4.530 -7.311 1.00 83.31 102 CYS A C 1
ATOM 852 O O . CYS A 1 102 ? -0.185 4.017 -8.428 1.00 83.31 102 CYS A O 1
ATOM 854 N N . GLY A 1 103 ? -0.447 3.813 -6.210 1.00 89.25 103 GLY A N 1
ATOM 855 C CA . GLY A 1 103 ? -0.600 2.367 -6.202 1.00 89.25 103 GLY A CA 1
ATOM 856 C C . GLY A 1 103 ? -1.964 1.909 -6.710 1.00 89.25 103 GLY A C 1
ATOM 857 O O . GLY A 1 103 ? -3.001 2.546 -6.480 1.00 89.25 103 GLY A O 1
ATOM 858 N N . LEU A 1 104 ? -1.971 0.755 -7.372 1.00 91.62 104 LEU A N 1
ATOM 859 C CA . LEU A 1 104 ? -3.176 0.084 -7.847 1.00 91.62 104 LEU A CA 1
ATOM 860 C C . LEU A 1 104 ? -3.502 -1.114 -6.962 1.00 91.62 104 LEU A C 1
ATOM 862 O O . LEU A 1 104 ? -2.699 -2.031 -6.809 1.00 91.62 104 LEU A O 1
ATOM 866 N N . PHE A 1 105 ? -4.702 -1.105 -6.389 1.00 93.69 105 PHE A N 1
ATOM 867 C CA . PHE A 1 105 ? -5.200 -2.220 -5.597 1.00 93.69 105 PHE A CA 1
ATOM 868 C C . PHE A 1 105 ? -5.787 -3.305 -6.500 1.00 93.69 105 PHE A C 1
ATOM 870 O O . PHE A 1 105 ? -6.703 -3.031 -7.277 1.00 93.69 105 PHE A O 1
ATOM 877 N N . LEU A 1 106 ? -5.276 -4.527 -6.367 1.00 94.44 106 LEU A N 1
ATOM 878 C CA . LEU A 1 106 ? -5.762 -5.717 -7.055 1.00 94.44 106 LEU A CA 1
ATOM 879 C C . LEU A 1 106 ? -5.501 -6.948 -6.180 1.00 94.44 106 LEU A C 1
ATOM 881 O O . LEU A 1 106 ? -4.424 -7.075 -5.611 1.00 94.44 106 LEU A O 1
ATOM 885 N N . ASN A 1 107 ? -6.472 -7.858 -6.079 1.00 93.38 107 ASN A N 1
ATOM 886 C CA . ASN A 1 107 ? -6.318 -9.162 -5.414 1.00 93.38 107 ASN A CA 1
ATOM 887 C C . ASN A 1 107 ? -5.718 -9.107 -3.994 1.00 93.38 107 ASN A C 1
ATOM 889 O O . ASN A 1 107 ? -4.911 -9.952 -3.627 1.00 93.38 107 ASN A O 1
ATOM 893 N N . GLY A 1 108 ? -6.101 -8.110 -3.189 1.00 94.12 108 GLY A N 1
ATOM 894 C CA . GLY A 1 108 ? -5.608 -7.982 -1.812 1.00 94.12 108 GLY A CA 1
ATOM 895 C C . GLY A 1 108 ? -4.206 -7.377 -1.689 1.00 94.12 108 GLY A C 1
ATOM 896 O O . GLY A 1 108 ? -3.673 -7.315 -0.587 1.00 94.12 108 GLY A O 1
ATOM 897 N N . ALA A 1 109 ? -3.621 -6.884 -2.780 1.00 95.31 109 ALA A N 1
ATOM 898 C CA . ALA A 1 109 ? -2.314 -6.244 -2.777 1.00 95.31 109 ALA A CA 1
ATOM 899 C C . ALA A 1 109 ? -2.340 -4.886 -3.490 1.00 95.31 109 ALA A C 1
ATOM 901 O O . ALA A 1 109 ? -3.157 -4.637 -4.382 1.00 95.31 109 ALA A O 1
ATOM 902 N N . ILE A 1 110 ? -1.434 -3.990 -3.098 1.00 94.31 110 ILE A N 1
ATOM 903 C CA . ILE A 1 110 ? -1.176 -2.748 -3.829 1.00 94.31 110 ILE A CA 1
ATOM 904 C C . ILE A 1 110 ? 0.062 -2.934 -4.700 1.00 94.31 110 ILE A C 1
ATOM 906 O O . ILE A 1 110 ? 1.095 -3.406 -4.232 1.00 94.31 110 ILE A O 1
ATOM 910 N N . HIS A 1 111 ? -0.054 -2.520 -5.956 1.00 91.88 111 HIS A N 1
ATOM 911 C CA . HIS A 1 111 ? 0.977 -2.645 -6.971 1.00 91.88 111 HIS A CA 1
ATOM 912 C C . HIS A 1 111 ? 1.461 -1.262 -7.400 1.00 91.88 111 HIS A C 1
ATOM 914 O O . HIS A 1 111 ? 0.648 -0.385 -7.704 1.00 91.88 111 HIS A O 1
ATOM 920 N N . TRP A 1 112 ? 2.777 -1.082 -7.470 1.00 88.50 112 TRP A N 1
ATOM 921 C CA . TRP A 1 112 ? 3.415 0.119 -8.005 1.00 88.50 112 TRP A CA 1
ATOM 922 C C . TRP A 1 112 ? 4.433 -0.258 -9.068 1.00 88.50 112 TRP A C 1
ATOM 924 O O . TRP A 1 112 ? 5.091 -1.291 -8.972 1.00 88.50 112 TRP A O 1
ATOM 934 N N . LEU A 1 113 ? 4.622 0.627 -10.038 1.00 82.88 113 LEU A N 1
ATOM 935 C CA . LEU A 1 113 ? 5.705 0.535 -11.005 1.00 82.88 113 LEU A CA 1
ATOM 936 C C . LEU A 1 113 ? 6.615 1.758 -10.839 1.00 82.88 113 LEU A C 1
ATOM 938 O O . LEU A 1 113 ? 6.410 2.765 -11.515 1.00 82.88 113 LEU A O 1
ATOM 942 N N . PRO A 1 114 ? 7.571 1.726 -9.896 1.00 72.25 114 PRO A N 1
ATOM 943 C CA . PRO A 1 114 ? 8.506 2.827 -9.727 1.00 72.25 114 PRO A CA 1
ATOM 944 C C . PRO A 1 114 ? 9.457 2.907 -10.924 1.00 72.25 114 PRO A C 1
ATOM 946 O O . PRO A 1 114 ? 10.038 1.904 -11.346 1.00 72.25 114 PRO A O 1
ATOM 949 N N . HIS A 1 115 ? 9.669 4.112 -11.443 1.00 67.75 115 HIS A N 1
ATOM 950 C CA . HIS A 1 115 ? 10.718 4.355 -12.424 1.00 67.75 115 HIS A CA 1
ATOM 951 C C . HIS A 1 115 ? 12.085 4.212 -11.752 1.00 67.75 115 HIS A C 1
ATOM 953 O O . HIS A 1 115 ? 12.352 4.851 -10.733 1.00 67.75 115 HIS A O 1
ATOM 959 N N . SER A 1 116 ? 12.953 3.384 -12.331 1.00 61.59 116 SER A N 1
ATOM 960 C CA . SER A 1 116 ? 14.361 3.324 -11.957 1.00 61.59 116 SER A CA 1
ATOM 961 C C . SER A 1 116 ? 15.208 3.767 -13.146 1.00 61.59 116 SER A C 1
ATOM 963 O O . SER A 1 116 ? 15.221 3.067 -14.159 1.00 61.59 116 SER A O 1
ATOM 965 N N . PRO A 1 117 ? 15.975 4.862 -13.031 1.00 52.50 117 PRO A N 1
ATOM 966 C CA . PRO A 1 117 ? 16.840 5.316 -14.118 1.00 52.50 117 PRO A CA 1
ATOM 967 C C . PRO A 1 117 ? 18.013 4.357 -14.394 1.00 52.50 117 PRO A C 1
ATOM 969 O O . PRO A 1 117 ? 18.668 4.470 -15.425 1.00 52.50 117 PRO A O 1
ATOM 972 N N . LYS A 1 118 ? 18.304 3.408 -13.487 1.00 52.44 118 LYS A N 1
ATOM 973 C CA . LYS A 1 118 ? 19.471 2.508 -13.575 1.00 52.44 118 LYS A CA 1
ATOM 974 C C . LYS A 1 118 ? 19.160 1.119 -14.134 1.00 52.44 118 LYS A C 1
ATOM 976 O O . LYS A 1 118 ? 20.089 0.402 -14.496 1.00 52.44 118 LYS A O 1
ATOM 981 N N . THR A 1 119 ? 17.892 0.716 -14.203 1.00 51.41 119 THR A N 1
ATOM 982 C CA . THR A 1 119 ? 17.502 -0.614 -14.691 1.00 51.41 119 THR A CA 1
ATOM 983 C C . THR A 1 119 ? 16.340 -0.501 -15.666 1.00 51.41 119 THR A C 1
ATOM 985 O O . THR A 1 119 ? 15.205 -0.276 -15.260 1.00 51.41 119 THR A O 1
ATOM 988 N N . TYR A 1 120 ? 16.619 -0.745 -16.950 1.00 49.56 120 TYR A N 1
ATOM 989 C CA . TYR A 1 120 ? 15.633 -0.785 -18.040 1.00 49.56 120 TYR A CA 1
ATOM 990 C C . TYR A 1 120 ? 14.529 -1.842 -17.852 1.00 49.56 120 TYR A C 1
ATOM 992 O O . TYR A 1 120 ? 13.530 -1.831 -18.563 1.00 49.56 120 TYR A O 1
ATOM 1000 N N . ARG A 1 121 ? 14.689 -2.763 -16.893 1.00 57.00 121 ARG A N 1
ATOM 1001 C CA . ARG A 1 121 ? 13.639 -3.688 -16.461 1.00 57.00 121 ARG A CA 1
ATOM 1002 C C . ARG A 1 121 ? 12.949 -3.108 -15.228 1.00 57.00 121 ARG A C 1
ATOM 1004 O O . ARG A 1 121 ? 13.441 -3.267 -14.112 1.00 57.00 121 ARG A O 1
ATOM 1011 N N . GLY A 1 122 ? 11.820 -2.431 -15.435 1.00 67.31 122 GLY A N 1
ATOM 1012 C CA . GLY A 1 122 ? 10.959 -1.985 -14.341 1.00 67.31 122 GLY A CA 1
ATOM 1013 C C . GLY A 1 122 ? 10.489 -3.185 -13.514 1.00 67.31 122 GLY A C 1
ATOM 1014 O O . GLY A 1 122 ? 9.924 -4.135 -14.056 1.00 67.31 122 GLY A O 1
ATOM 1015 N N . ALA A 1 123 ? 10.756 -3.171 -12.209 1.00 78.44 123 ALA A N 1
ATOM 1016 C CA . ALA A 1 123 ? 10.199 -4.149 -11.281 1.00 78.44 123 ALA A CA 1
ATOM 1017 C C . ALA A 1 123 ? 8.880 -3.607 -10.728 1.00 78.44 123 ALA A C 1
ATOM 1019 O O . ALA A 1 123 ? 8.828 -2.462 -10.278 1.00 78.44 123 ALA A O 1
ATOM 1020 N N . ILE A 1 124 ? 7.834 -4.428 -10.728 1.00 84.69 124 ILE A N 1
ATOM 1021 C CA . ILE A 1 124 ? 6.576 -4.085 -10.064 1.00 84.69 124 ILE A CA 1
ATOM 1022 C C . ILE A 1 124 ? 6.767 -4.372 -8.576 1.00 84.69 124 ILE A C 1
ATOM 1024 O O . ILE A 1 124 ? 7.107 -5.491 -8.186 1.00 84.69 124 ILE A O 1
ATOM 1028 N N . LEU A 1 125 ? 6.576 -3.350 -7.746 1.00 86.75 125 LEU A N 1
ATOM 1029 C CA . LEU A 1 125 ? 6.520 -3.493 -6.297 1.00 86.75 125 LEU A CA 1
ATOM 1030 C C . LEU A 1 125 ? 5.123 -3.928 -5.888 1.00 86.75 125 LEU A C 1
ATOM 1032 O O . LEU A 1 125 ? 4.139 -3.380 -6.382 1.00 86.75 125 LEU A O 1
ATOM 1036 N N . ILE A 1 126 ? 5.053 -4.870 -4.958 1.00 90.19 126 ILE A N 1
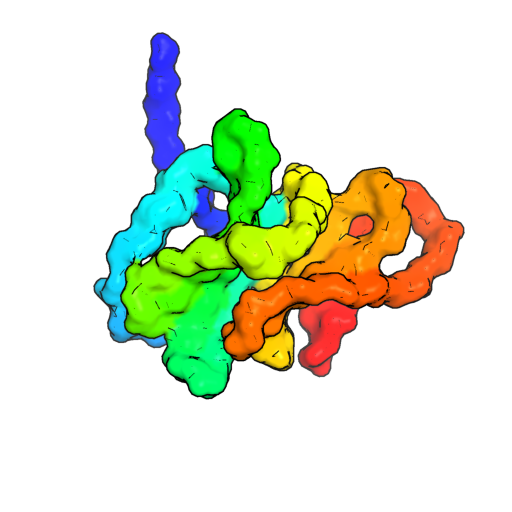ATOM 1037 C CA . ILE A 1 126 ? 3.802 -5.426 -4.459 1.00 90.19 126 ILE A CA 1
ATOM 1038 C C . ILE A 1 126 ? 3.822 -5.356 -2.943 1.00 90.19 126 ILE A C 1
ATOM 1040 O O . ILE A 1 126 ? 4.718 -5.916 -2.316 1.00 90.19 126 ILE A O 1
ATOM 1044 N N . PHE A 1 127 ? 2.830 -4.696 -2.359 1.00 91.56 127 PHE A N 1
ATOM 1045 C CA . PHE A 1 127 ? 2.566 -4.765 -0.928 1.00 91.56 127 PHE A CA 1
ATOM 1046 C C . PHE A 1 127 ? 1.345 -5.641 -0.695 1.00 91.56 127 PHE A C 1
ATOM 1048 O O . PHE A 1 127 ? 0.244 -5.284 -1.118 1.00 91.56 127 PHE A O 1
ATOM 1055 N N . ASP A 1 128 ? 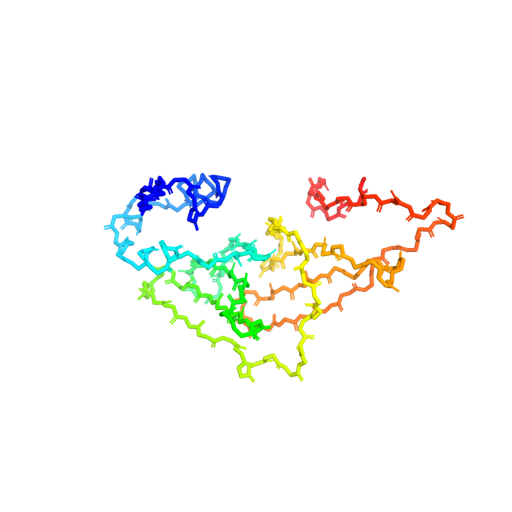1.550 -6.775 -0.034 1.00 93.62 128 ASP A N 1
ATOM 1056 C CA . ASP A 1 128 ? 0.471 -7.665 0.377 1.00 93.62 128 ASP A CA 1
ATOM 1057 C C . ASP A 1 128 ? -0.222 -7.077 1.609 1.00 93.62 128 ASP A C 1
ATOM 1059 O O . ASP A 1 128 ? 0.407 -6.867 2.654 1.00 93.62 128 ASP A O 1
ATOM 1063 N N . LEU A 1 129 ? -1.520 -6.782 1.490 1.00 94.06 129 LEU A N 1
ATOM 1064 C CA . LEU A 1 129 ? -2.229 -6.115 2.574 1.00 94.06 129 LEU A CA 1
ATOM 1065 C C . LEU A 1 129 ? -2.493 -7.043 3.736 1.00 94.06 129 LEU A C 1
ATOM 1067 O O . LEU A 1 129 ? -2.649 -6.509 4.816 1.00 94.06 129 LEU A O 1
ATOM 1071 N N . LYS A 1 130 ? -2.549 -8.363 3.553 1.00 93.50 130 LYS A N 1
ATOM 1072 C CA . LYS A 1 130 ? -2.793 -9.329 4.623 1.00 93.50 130 LYS A CA 1
ATOM 1073 C C . LYS A 1 130 ? -1.500 -9.608 5.384 1.00 93.50 130 LYS A C 1
ATOM 1075 O O . LYS A 1 130 ? -1.448 -9.413 6.595 1.00 93.50 130 LYS A O 1
ATOM 1080 N N . GLU A 1 131 ? -0.445 -9.977 4.671 1.00 91.62 131 GLU A N 1
ATOM 1081 C CA . GLU A 1 131 ? 0.840 -10.370 5.255 1.00 91.62 131 GLU A CA 1
ATOM 1082 C C . GLU A 1 131 ? 1.676 -9.161 5.709 1.00 91.62 131 GLU A C 1
ATOM 1084 O O . GLU A 1 131 ? 2.644 -9.320 6.446 1.00 91.62 131 GLU A O 1
ATOM 1089 N N . ARG A 1 132 ? 1.303 -7.935 5.301 1.00 90.19 132 ARG A N 1
ATOM 1090 C CA . ARG A 1 132 ? 2.049 -6.689 5.577 1.00 90.19 132 ARG A CA 1
ATOM 1091 C C . ARG A 1 132 ? 3.490 -6.748 5.067 1.00 90.19 132 ARG A C 1
ATOM 1093 O O . ARG A 1 132 ? 4.394 -6.144 5.642 1.00 90.19 132 ARG A O 1
ATOM 1100 N N . THR A 1 133 ? 3.696 -7.476 3.975 1.00 88.19 133 THR A N 1
ATOM 1101 C CA . THR A 1 133 ? 5.010 -7.691 3.375 1.00 88.19 133 THR A CA 1
ATOM 1102 C C . THR A 1 133 ? 5.121 -6.985 2.041 1.00 88.19 133 THR A C 1
ATOM 1104 O O . THR A 1 133 ? 4.144 -6.768 1.323 1.00 88.19 133 THR A O 1
ATOM 1107 N N . LEU A 1 134 ? 6.355 -6.629 1.706 1.00 86.31 134 LEU A N 1
ATOM 1108 C CA . LEU A 1 134 ? 6.693 -6.013 0.441 1.00 86.31 134 LEU A CA 1
ATOM 1109 C C . LEU A 1 134 ? 7.533 -6.981 -0.387 1.00 86.31 134 LEU A C 1
ATOM 1111 O O . LEU A 1 134 ? 8.524 -7.531 0.090 1.00 86.31 134 LEU A O 1
ATOM 1115 N N . SER A 1 135 ? 7.154 -7.163 -1.642 1.00 86.25 135 SER A N 1
ATOM 1116 C CA . SER A 1 135 ? 7.847 -8.016 -2.600 1.00 86.25 135 SER A CA 1
ATOM 1117 C C . SER A 1 135 ? 8.013 -7.302 -3.941 1.00 86.25 135 SER A C 1
ATOM 1119 O O . SER A 1 135 ? 7.498 -6.199 -4.155 1.00 86.25 135 SER A O 1
ATOM 1121 N N . LYS A 1 136 ? 8.804 -7.898 -4.837 1.00 85.19 136 LYS A N 1
ATOM 1122 C CA . LYS A 1 136 ? 9.043 -7.378 -6.185 1.00 85.19 136 LYS A CA 1
ATOM 1123 C C . LYS A 1 136 ? 8.858 -8.504 -7.189 1.00 85.19 136 LYS A C 1
ATOM 1125 O O . LYS A 1 136 ? 9.372 -9.598 -6.966 1.00 85.19 136 LYS A O 1
ATOM 1130 N N . ILE A 1 137 ? 8.203 -8.214 -8.305 1.00 84.44 137 ILE A N 1
ATOM 1131 C CA . ILE A 1 137 ? 8.178 -9.100 -9.471 1.00 84.44 137 ILE A CA 1
ATOM 1132 C C . ILE A 1 137 ? 8.819 -8.394 -10.659 1.00 84.44 137 ILE A C 1
ATOM 1134 O O . ILE A 1 137 ? 8.752 -7.168 -10.792 1.00 84.44 137 ILE A O 1
ATOM 1138 N N . SER A 1 138 ? 9.469 -9.162 -11.526 1.00 79.75 138 SER A N 1
ATOM 1139 C CA . SER A 1 138 ? 9.967 -8.632 -12.790 1.00 79.75 138 SER A CA 1
ATOM 1140 C C . SER A 1 138 ? 8.789 -8.212 -13.666 1.00 79.75 138 SER A C 1
ATOM 1142 O O . SER A 1 138 ? 7.812 -8.950 -13.783 1.00 79.75 138 SER A O 1
ATOM 1144 N N . GLY A 1 139 ? 8.878 -7.029 -14.277 1.00 71.50 139 GLY A N 1
ATOM 1145 C CA . GLY A 1 139 ? 7.960 -6.657 -15.347 1.00 71.50 139 GLY A CA 1
ATOM 1146 C C . GLY A 1 139 ? 8.085 -7.611 -16.545 1.00 71.50 139 GLY A C 1
ATOM 1147 O O . GLY A 1 139 ? 9.104 -8.300 -16.676 1.00 71.50 139 GLY A O 1
ATOM 1148 N N . PRO A 1 140 ? 7.065 -7.664 -17.419 1.00 68.31 140 PRO A N 1
ATOM 1149 C CA . PRO A 1 140 ? 7.120 -8.445 -18.649 1.00 68.31 140 PRO A CA 1
ATOM 1150 C C . PRO A 1 140 ? 8.322 -8.028 -19.502 1.00 68.31 140 PRO A C 1
ATOM 1152 O O . PRO A 1 140 ? 8.741 -6.867 -19.490 1.00 68.31 140 PRO A O 1
ATOM 1155 N N . GLU A 1 141 ? 8.885 -8.982 -20.242 1.00 65.25 141 GLU A N 1
ATOM 1156 C CA . GLU A 1 141 ? 10.008 -8.716 -21.136 1.00 65.25 141 GLU A CA 1
ATOM 1157 C C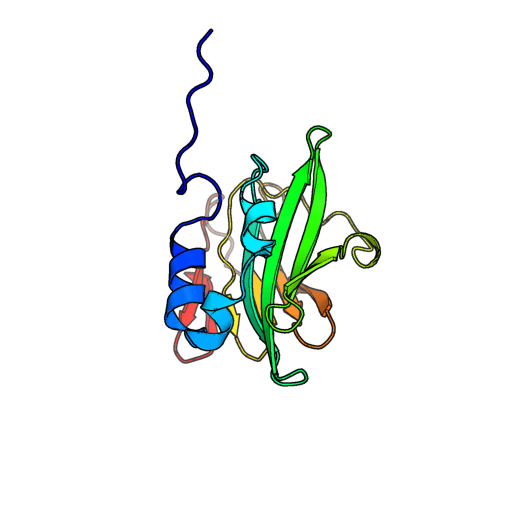 . GLU A 1 141 ? 9.561 -7.767 -22.252 1.00 65.25 141 GLU A C 1
ATOM 1159 O O . GLU A 1 141 ? 8.797 -8.141 -23.138 1.00 65.25 141 GLU A O 1
ATOM 1164 N N . GLN A 1 142 ? 10.009 -6.512 -22.186 1.00 60.78 142 GLN A N 1
ATOM 1165 C CA . GLN A 1 142 ? 9.792 -5.556 -23.265 1.00 60.78 142 GLN A CA 1
ATOM 1166 C C . GLN A 1 142 ? 10.880 -5.743 -24.334 1.00 60.78 142 GLN A C 1
ATOM 1168 O O . GLN A 1 142 ? 12.056 -5.899 -23.978 1.00 60.78 142 GLN A O 1
ATOM 1173 N N . PRO A 1 143 ? 10.530 -5.724 -25.636 1.00 53.94 143 PRO A N 1
ATOM 1174 C CA . PRO A 1 143 ? 11.525 -5.706 -26.699 1.00 53.94 143 PRO A CA 1
ATOM 1175 C C . PRO A 1 143 ? 12.422 -4.477 -26.536 1.00 53.94 143 PRO A C 1
ATOM 1177 O O . PRO A 1 143 ? 11.965 -3.405 -26.142 1.00 53.94 143 PRO A O 1
ATOM 1180 N N . VAL A 1 144 ? 13.713 -4.652 -26.819 1.00 53.38 144 VAL A N 1
ATOM 1181 C CA . VAL A 1 144 ? 14.757 -3.632 -26.663 1.00 53.38 144 VAL A CA 1
ATOM 1182 C C . VAL A 1 144 ? 14.514 -2.491 -27.656 1.00 53.38 144 VAL A C 1
ATOM 1184 O O . VAL A 1 144 ? 15.131 -2.443 -28.714 1.00 53.38 144 VAL A O 1
ATOM 1187 N N . MET A 1 145 ? 13.595 -1.574 -27.354 1.00 46.00 145 MET A N 1
ATOM 1188 C CA . MET A 1 145 ? 13.407 -0.354 -28.132 1.00 46.00 145 MET A CA 1
ATOM 1189 C C . MET A 1 145 ? 13.163 0.871 -27.245 1.00 46.00 145 MET A C 1
ATOM 1191 O O . MET A 1 145 ? 12.139 1.026 -26.588 1.00 46.00 145 MET A O 1
ATOM 1195 N N . SER A 1 146 ? 14.129 1.787 -27.361 1.00 48.88 146 SER A N 1
ATOM 1196 C CA . SER A 1 146 ? 14.217 3.153 -26.835 1.00 48.88 146 SER A CA 1
ATOM 1197 C C . SER A 1 146 ? 14.437 3.307 -25.323 1.00 48.88 146 SER A C 1
ATOM 1199 O O . SER A 1 146 ? 13.729 2.769 -24.480 1.00 48.88 146 SER A O 1
ATOM 1201 N N . ALA A 1 147 ? 15.447 4.110 -24.989 1.00 49.06 147 ALA A N 1
ATOM 1202 C CA . ALA A 1 147 ? 15.950 4.367 -23.642 1.00 49.06 147 ALA A CA 1
ATOM 1203 C C . ALA A 1 147 ? 14.993 5.165 -22.723 1.00 49.06 147 ALA A C 1
ATOM 1205 O O . ALA A 1 147 ? 15.415 5.588 -21.651 1.00 49.06 147 ALA A O 1
ATOM 1206 N N . PHE A 1 148 ? 13.731 5.377 -23.120 1.00 50.12 148 PHE A N 1
ATOM 1207 C CA . PHE A 1 148 ? 12.774 6.261 -22.436 1.00 50.12 148 PHE A CA 1
ATOM 1208 C C . PHE A 1 148 ? 11.320 5.755 -22.497 1.00 50.12 148 PHE A C 1
ATOM 1210 O O . PHE A 1 148 ? 10.390 6.534 -22.701 1.00 50.12 148 PHE A O 1
ATOM 1217 N N . SER A 1 149 ? 11.092 4.452 -22.321 1.00 54.97 149 SER A N 1
ATOM 1218 C CA . SER A 1 149 ? 9.730 3.937 -22.125 1.00 54.97 149 SER A CA 1
ATOM 1219 C C . SER A 1 149 ? 9.221 4.346 -20.735 1.00 54.97 149 SER A C 1
ATOM 1221 O O . SER A 1 149 ? 9.566 3.733 -19.721 1.00 54.97 149 SER A O 1
ATOM 1223 N N . TYR A 1 150 ? 8.409 5.405 -20.670 1.00 56.50 150 TYR A N 1
ATOM 1224 C CA . TYR A 1 150 ? 7.567 5.703 -19.508 1.00 56.50 150 TYR A CA 1
ATOM 1225 C C . TYR A 1 150 ? 6.428 4.682 -19.456 1.00 56.50 150 TYR A C 1
ATOM 1227 O O . TYR A 1 150 ? 5.293 4.994 -19.799 1.00 56.50 150 TYR A O 1
ATOM 1235 N N . SER A 1 151 ? 6.737 3.446 -19.062 1.00 66.12 151 SER A N 1
ATOM 1236 C CA . SER A 1 151 ? 5.697 2.444 -18.836 1.00 66.12 151 SER A CA 1
ATOM 1237 C C . SER A 1 151 ? 4.870 2.857 -17.623 1.00 66.12 151 SER A C 1
ATOM 1239 O O . SER A 1 151 ? 5.419 3.045 -16.535 1.00 66.12 151 SER A O 1
ATOM 1241 N N . ASN A 1 152 ? 3.560 2.988 -17.803 1.00 73.88 152 ASN A N 1
ATOM 1242 C CA . ASN A 1 152 ? 2.623 3.171 -16.701 1.00 73.88 152 ASN A CA 1
ATOM 1243 C C . ASN A 1 152 ? 1.930 1.849 -16.370 1.00 73.88 152 ASN A C 1
ATOM 1245 O O . ASN A 1 152 ? 1.845 0.942 -17.197 1.00 73.88 152 ASN A O 1
ATOM 1249 N N . LEU A 1 153 ? 1.429 1.737 -15.140 1.00 82.56 153 LEU A N 1
ATOM 1250 C CA . LEU A 1 153 ? 0.644 0.588 -14.697 1.00 82.56 153 LEU A CA 1
ATOM 1251 C C . LEU A 1 153 ? -0.845 0.939 -14.768 1.00 82.56 153 LEU A C 1
ATOM 1253 O O . LEU A 1 153 ? -1.257 1.999 -14.294 1.00 82.56 153 LEU A O 1
ATOM 1257 N N . ALA A 1 154 ? -1.655 0.045 -15.325 1.00 87.69 154 ALA A N 1
ATOM 1258 C CA . ALA A 1 154 ? -3.110 0.163 -15.381 1.00 87.69 154 ALA A CA 1
ATOM 1259 C C . ALA A 1 154 ? -3.801 -1.133 -14.943 1.00 87.69 154 ALA A C 1
ATOM 1261 O O . ALA A 1 154 ? -3.200 -2.207 -14.932 1.00 87.69 154 ALA A O 1
ATOM 1262 N N . LEU A 1 155 ? -5.089 -1.020 -14.609 1.00 88.19 155 LEU A N 1
ATOM 1263 C CA . LEU A 1 155 ? -5.985 -2.163 -14.444 1.00 88.19 155 LEU A CA 1
ATOM 1264 C C . LEU A 1 155 ? -6.869 -2.292 -15.684 1.00 88.19 155 LEU A C 1
ATOM 1266 O O . LEU A 1 155 ? -7.674 -1.403 -15.957 1.00 88.19 155 LEU A O 1
ATOM 1270 N N . LEU A 1 156 ? -6.743 -3.405 -16.404 1.00 88.31 156 LEU A N 1
ATOM 1271 C CA . LEU A 1 156 ? -7.544 -3.722 -17.584 1.00 88.31 156 LEU A CA 1
ATOM 1272 C C . LEU A 1 156 ? -8.183 -5.098 -17.399 1.00 88.31 156 LEU A C 1
ATOM 1274 O O . LEU A 1 156 ? -7.482 -6.093 -17.241 1.00 88.31 156 LEU A O 1
ATOM 1278 N N . GLY A 1 157 ? -9.516 -5.156 -17.370 1.00 87.00 157 GLY A N 1
ATOM 1279 C CA . GLY A 1 157 ? -10.246 -6.425 -17.245 1.00 87.00 157 GLY A CA 1
ATOM 1280 C C . GLY A 1 157 ? -9.945 -7.223 -15.968 1.00 87.00 157 GLY A C 1
ATOM 1281 O O . GLY A 1 157 ? -10.072 -8.440 -15.975 1.00 87.00 157 GLY A O 1
ATOM 1282 N N . GLY A 1 158 ? -9.518 -6.564 -14.883 1.00 88.44 158 GLY A N 1
ATOM 1283 C CA . GLY A 1 158 ? -9.097 -7.241 -13.647 1.00 88.44 158 GLY A CA 1
ATOM 1284 C C . GLY A 1 158 ? -7.646 -7.739 -13.657 1.00 88.44 158 GLY A C 1
ATOM 1285 O O . GLY A 1 158 ? -7.225 -8.404 -12.715 1.00 88.44 158 GLY A O 1
ATOM 1286 N N . CYS A 1 159 ? -6.866 -7.396 -14.680 1.00 88.12 159 CYS A N 1
ATOM 1287 C CA . CYS A 1 159 ? -5.443 -7.703 -14.770 1.00 88.12 159 CYS A CA 1
ATOM 1288 C C . CYS A 1 159 ? -4.599 -6.427 -14.698 1.00 88.12 159 CYS A C 1
ATOM 1290 O O . CYS A 1 159 ? -5.065 -5.337 -15.038 1.00 88.12 159 CYS A O 1
ATOM 1292 N N . LEU A 1 160 ? -3.341 -6.569 -14.280 1.00 88.12 160 LEU A N 1
ATOM 1293 C CA . LEU A 1 160 ? -2.346 -5.506 -14.413 1.00 88.12 160 LEU A CA 1
ATOM 1294 C C . LEU A 1 160 ? -1.860 -5.448 -15.860 1.00 88.12 160 LEU A C 1
ATOM 1296 O O . LEU A 1 160 ? -1.495 -6.474 -16.432 1.00 88.12 160 LEU A O 1
ATOM 1300 N N . ALA A 1 161 ? -1.827 -4.248 -16.426 1.00 84.69 161 ALA A N 1
ATOM 1301 C CA . ALA A 1 161 ? -1.329 -3.987 -17.768 1.00 84.69 161 ALA A CA 1
ATOM 1302 C C . ALA A 1 161 ? -0.260 -2.891 -17.737 1.00 84.69 161 ALA A C 1
ATOM 1304 O O . ALA A 1 161 ? -0.358 -1.946 -16.949 1.00 84.69 161 ALA A O 1
ATOM 1305 N N . LEU A 1 162 ? 0.741 -3.028 -18.608 1.00 80.38 162 LEU A N 1
ATOM 1306 C CA . LEU A 1 162 ? 1.680 -1.959 -18.937 1.00 80.38 162 LEU A CA 1
ATOM 1307 C C . LEU A 1 162 ? 1.237 -1.277 -20.229 1.00 80.38 162 LEU A C 1
ATOM 1309 O O . LEU A 1 162 ? 0.800 -1.969 -21.151 1.00 80.38 162 LEU A O 1
ATOM 1313 N N . TYR A 1 163 ? 1.360 0.046 -20.290 1.00 72.56 163 TYR A N 1
ATOM 1314 C CA . TYR A 1 163 ? 1.049 0.851 -21.471 1.00 72.56 163 TYR A CA 1
ATOM 1315 C C . TYR A 1 163 ? 1.971 2.066 -21.583 1.00 72.56 163 TYR A C 1
ATOM 1317 O O . TYR A 1 163 ? 2.568 2.452 -20.545 1.00 72.56 163 TYR A O 1
#

Secondary structure (DSSP, 8-state):
-------GGGSS-HHHHHHHHHHS-HHHHTT--GGGGTTSS--EEEEEEEEETTTTEEEEEEEEE-TT--EEEEEEETTTTEEEE-GGG-SS------S-EEPEEETTEEEE----TT-SSPEEEEEETTTTEEEEEEPP---S--TT--PPEEEETTEEEE-

Organism: Arachis duranensis (NCBI:txid130453)

Radius of gyration: 16.53 Å; chains: 1; bounding box: 38×47×43 Å

pLDDT: mean 73.37, std 16.59, range [31.34, 95.31]

InterPro domains:
  IPR001810 F-box domain [PF00646] (12-39)
  IPR006527 F-box associated beta-propeller, type 1 [PF07734] (43-136)
  IPR036047 F-box-like domain superfamily [SSF81383] (10-40)
  IPR050796 SCF complex F-box component [PTHR31672] (43-146)

Sequence (163 aa):
MEKKQKNIGDILPHDLIHRILLRVPAKHLARLRCISKLWLPCKFHLYGFGYDASQDDYLVVVAWHDKDYHYHLDYLSLRTNSWINLDAALTKPLGVFEINYCGLFLNGAIHWLPHSPKTYRGAILIFDLKERTLSKISGPEQPVMSAFSYSNLALLGGCLALY

Foldseek 3Di:
DDDDDDDPCQQDPPVVVVVCVVPPPVVLVVVQPLSVVSVDNWDWLEWEWDADPVVRWIKIWTWTADPVRDIWIWMATSVVSDIDTCVVQCPDRPADRPHYWYWDDAPQWTWTFGDDLVDPFTWIWIQRNHVRHIDTDTDPDDPPDDSDPPWGWDQDPRDIDTD